Protein AF-0000000084653054 (afdb_homodimer)

Nearest PDB structures (foldseek):
  1wf3-assembly1_A  TM=8.381E-01  e=1.146E-04  Thermus thermophilus HB8
  7c1o-assembly1_A  TM=8.419E-01  e=1.228E-04  Aquifex aeolicus VF5
  3r9w-assembly1_A  TM=8.492E-01  e=1.617E-04  Aquifex aeolicus
  8csq-assembly1_a  TM=9.946E-01  e=6.865E-02  Homo sapiens
  4wny-assembly1_A-2  TM=3.485E-01  e=9.701E+00  Burkholderia pseudomallei 1710b

Organism: NCBI:txid1294263

Solvent-accessible surface area (backbone atoms only — not comparable to full-atom values): 7715 Å² total; per-residue (Å²): 89,62,37,37,36,44,34,35,24,51,39,69,68,54,49,48,58,54,30,33,76,94,38,48,42,39,49,49,52,50,52,52,50,43,52,51,49,22,65,7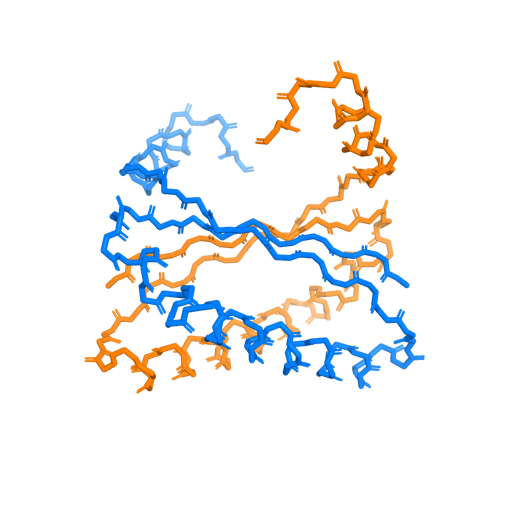4,63,71,44,68,60,50,76,46,79,42,80,44,72,38,67,60,49,64,60,51,49,50,49,35,36,74,70,60,72,53,122,88,61,37,38,35,43,34,35,24,52,38,69,68,54,48,49,59,52,30,33,77,93,38,48,43,37,50,50,52,50,53,54,49,42,52,52,49,22,68,75,64,72,43,68,62,50,75,45,80,44,79,45,72,39,67,59,50,64,59,50,48,50,49,36,37,74,71,58,73,56,121

InterPro domains:
  IPR004044 K Homology domain, type 2 [PF07650] (2-58)
  IPR004044 K Homology domain, type 2 [PS50823] (1-55)
  IPR005662 GTPase Era-like [PTHR42698] (2-64)
  IPR009019 K homology domain superfamily, prokaryotic type [SSF54814] (2-70)
  IPR015946 K homology domain-like, alpha/beta [G3DSA:3.30.300.20] (1-71)

pLDDT: mean 89.25, std 7.75, range [51.53, 96.81]

Radius of gyration: 15.46 Å; Cα contacts (8 Å, |Δi|>4): 197; chains: 2; bounding box: 35×36×37 Å

Foldseek 3Di:
DEDEEEAEDADPVVVCVCCDDVRVNVVVVQVVVQVVVCVVVVDHYHYHYHYDYDHPVVVVVVVCVVVPNPD/DEDEEEAEDADVVVVCVCQDDVRPNVVVVQVVVQVVVCVVVVDHYHYHYHYDYDHPVVVVVVVCVVVPNPD

Secondary structure (DSSP, 8-state):
-EEEEEEEES-HHHHHHHH-GGGHHHHHHHHHHHHHHHHHHTS--EEEEEEEE-TTHHHHHHHHHHTTS--/-EEEEEEEES-HHHHHHHH-GGGHHHHHHHHHHHHHHHHHHTS--EEEEEEEE-TTHHHHHHHHHHTTS--

Sequence (142 aa):
MDIQANIYCEKDSHKGILIGKGGKMLKNIGSLSRAEIERLFATKVFLELWVKVKPDWRNNEFMLKMLGYKKMDIQANIYCEKDSHKGILIGKGGKMLKNIGSLSRAEIERLFATKVFLELWVKVKPDWRNNEFMLKMLGYKK

Structure (mmCIF, N/CA/C/O backbone):
data_AF-0000000084653054-model_v1
#
loop_
_entity.id
_entity.type
_entity.pdbx_description
1 polymer 'GTP-binding protein Era'
#
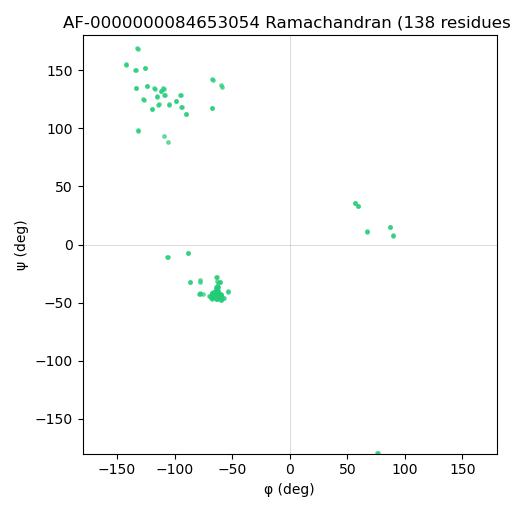loop_
_atom_site.group_PDB
_atom_site.id
_atom_site.type_symbol
_atom_site.label_atom_id
_atom_site.label_alt_id
_atom_site.label_comp_id
_atom_site.l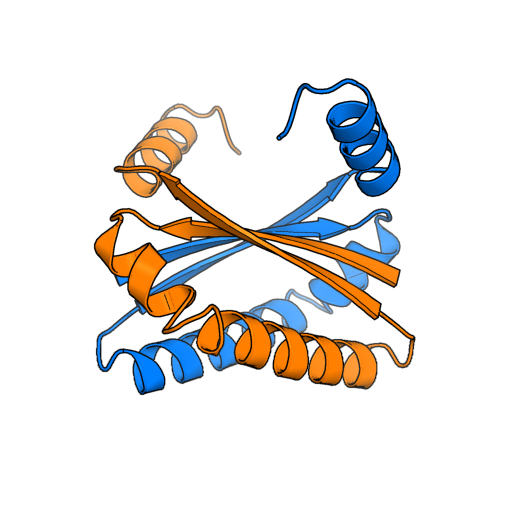abel_asym_id
_atom_site.label_entity_id
_atom_site.label_seq_id
_atom_site.pdbx_PDB_ins_code
_atom_site.Cartn_x
_atom_site.Cartn_y
_atom_site.Cartn_z
_atom_site.occupancy
_atom_site.B_iso_or_equiv
_atom_site.auth_seq_id
_atom_site.auth_comp_id
_atom_site.auth_asym_id
_atom_site.auth_atom_id
_atom_site.pdbx_PDB_model_num
ATOM 1 N N . MET A 1 1 ? 4.938 12.07 10.234 1 89 1 MET A N 1
ATOM 2 C CA . MET A 1 1 ? 3.865 11.695 9.32 1 89 1 MET A CA 1
ATOM 3 C C . MET A 1 1 ? 3.578 10.203 9.391 1 89 1 MET A C 1
ATOM 5 O O . MET A 1 1 ? 4.496 9.383 9.297 1 89 1 MET A O 1
ATOM 9 N N . ASP A 1 2 ? 2.348 9.82 9.758 1 91.25 2 ASP A N 1
ATOM 10 C CA . ASP A 1 2 ? 1.956 8.414 9.875 1 91.25 2 ASP A CA 1
ATOM 11 C C . ASP A 1 2 ? 1.287 7.922 8.594 1 91.25 2 ASP A C 1
ATOM 13 O O . ASP A 1 2 ? 0.351 8.555 8.102 1 91.25 2 ASP A O 1
ATOM 17 N N . ILE A 1 3 ? 1.805 6.785 8.094 1 94.56 3 ILE A N 1
ATOM 18 C CA . ILE A 1 3 ? 1.299 6.211 6.852 1 94.56 3 ILE A CA 1
ATOM 19 C C . ILE A 1 3 ? 1.073 4.711 7.035 1 94.56 3 ILE A C 1
ATOM 21 O O . ILE A 1 3 ? 1.884 4.023 7.66 1 94.56 3 ILE A O 1
ATOM 25 N N . GLN A 1 4 ? -0.037 4.238 6.578 1 96.12 4 GLN A N 1
ATOM 26 C CA . GLN A 1 4 ? -0.287 2.803 6.516 1 96.12 4 GLN A CA 1
ATOM 27 C C . GLN A 1 4 ? -0.487 2.344 5.074 1 96.12 4 GLN A C 1
ATOM 29 O O . GLN A 1 4 ? -1.181 3.002 4.297 1 96.12 4 GLN A O 1
ATOM 34 N N . ALA A 1 5 ? 0.129 1.295 4.719 1 96.62 5 ALA A N 1
ATOM 35 C CA . ALA A 1 5 ? -0.071 0.697 3.4 1 96.62 5 ALA A CA 1
ATOM 36 C C . ALA A 1 5 ? -0.603 -0.729 3.52 1 96.62 5 ALA A C 1
ATOM 38 O O . ALA A 1 5 ? 0.059 -1.6 4.09 1 96.62 5 ALA A O 1
ATOM 39 N N . ASN A 1 6 ? -1.779 -0.982 3.039 1 96.44 6 ASN A N 1
ATOM 40 C CA . ASN A 1 6 ? -2.334 -2.326 2.91 1 96.44 6 ASN A CA 1
ATOM 41 C C . ASN A 1 6 ? -2.076 -2.91 1.525 1 96.44 6 ASN A C 1
ATOM 43 O O . ASN A 1 6 ? -2.574 -2.389 0.525 1 96.44 6 ASN A O 1
ATOM 47 N N . ILE A 1 7 ? -1.365 -3.963 1.56 1 96.5 7 ILE A N 1
ATOM 48 C CA . ILE A 1 7 ? -0.969 -4.598 0.308 1 96.5 7 ILE A CA 1
ATOM 49 C C . ILE A 1 7 ? -1.801 -5.859 0.085 1 96.5 7 ILE A C 1
ATOM 51 O O . ILE A 1 7 ? -1.748 -6.797 0.885 1 96.5 7 ILE A O 1
ATOM 55 N N . TYR A 1 8 ? -2.512 -5.852 -1.037 1 96.81 8 TYR A N 1
ATOM 56 C CA . TYR A 1 8 ? -3.379 -6.98 -1.366 1 96.81 8 TYR A CA 1
ATOM 57 C C . TYR A 1 8 ? -2.824 -7.766 -2.549 1 96.81 8 TYR A C 1
ATOM 59 O O . TYR A 1 8 ? -2.404 -7.184 -3.549 1 96.81 8 TYR A O 1
ATOM 67 N N . CYS A 1 9 ? -2.838 -9.047 -2.385 1 95.88 9 CYS A N 1
ATOM 68 C CA . CYS A 1 9 ? -2.49 -9.945 -3.477 1 95.88 9 CYS A CA 1
ATOM 69 C C . CYS A 1 9 ? -3.52 -11.062 -3.611 1 95.88 9 CYS A C 1
ATOM 71 O O . CYS A 1 9 ? -4.344 -11.266 -2.717 1 95.88 9 CYS A O 1
ATOM 73 N N . GLU A 1 10 ? -3.453 -11.766 -4.641 1 92.88 10 GLU A N 1
ATOM 74 C CA . GLU A 1 10 ? -4.5 -12.727 -4.969 1 92.88 10 GLU A CA 1
ATOM 75 C C . GLU A 1 10 ? -4.238 -14.078 -4.297 1 92.88 10 GLU A C 1
ATOM 77 O O . GLU A 1 10 ? -5.18 -14.805 -3.977 1 92.88 10 GLU A O 1
ATOM 82 N N . LYS A 1 11 ? -2.998 -14.391 -4.145 1 92.06 11 LYS A N 1
ATOM 83 C CA . LYS A 1 11 ? -2.67 -15.75 -3.711 1 92.06 11 LYS A CA 1
ATOM 84 C C . LYS A 1 11 ? -1.779 -15.727 -2.473 1 92.06 11 LYS A C 1
ATOM 86 O O . LYS A 1 11 ? -0.962 -14.82 -2.305 1 92.06 11 LYS A O 1
ATOM 91 N N . ASP A 1 12 ? -1.907 -16.859 -1.622 1 94.5 12 ASP A N 1
ATOM 92 C CA . ASP A 1 12 ? -1.06 -17.016 -0.444 1 94.5 12 ASP A CA 1
ATOM 93 C C . ASP A 1 12 ? 0.411 -17.125 -0.837 1 94.5 12 ASP A C 1
ATOM 95 O O . ASP A 1 12 ? 1.293 -16.672 -0.104 1 94.5 12 ASP A O 1
ATOM 99 N N . SER A 1 13 ? 0.587 -17.719 -1.985 1 90.88 13 SER A N 1
ATOM 100 C CA . SER A 1 13 ? 1.958 -17.859 -2.467 1 90.88 13 SER A CA 1
ATOM 101 C C . SER A 1 13 ? 2.594 -16.484 -2.723 1 90.88 13 SER A C 1
ATOM 103 O O . SER A 1 13 ? 3.766 -16.281 -2.404 1 90.88 13 SER A O 1
ATOM 105 N N . HIS A 1 14 ? 1.799 -15.594 -3.252 1 90.81 14 HIS A N 1
ATOM 106 C CA . HIS A 1 14 ? 2.285 -14.234 -3.475 1 90.81 14 HIS A CA 1
ATOM 107 C C . HIS A 1 14 ? 2.59 -13.539 -2.156 1 90.81 14 HIS A C 1
ATOM 109 O O . HIS A 1 14 ? 3.619 -12.867 -2.027 1 90.81 14 HIS A O 1
ATOM 115 N N . LYS A 1 15 ? 1.717 -13.695 -1.236 1 93.88 15 LYS A N 1
ATOM 116 C CA . LYS A 1 15 ? 1.951 -13.125 0.089 1 93.88 15 LYS A CA 1
ATOM 117 C C . LYS A 1 15 ? 3.256 -13.648 0.688 1 93.88 15 LYS A C 1
ATOM 119 O O . LYS A 1 15 ? 4.031 -12.883 1.262 1 93.88 15 LYS A O 1
ATOM 124 N N . GLY A 1 16 ? 3.422 -14.953 0.576 1 92.31 16 GLY A N 1
ATOM 125 C CA . GLY A 1 16 ? 4.664 -15.539 1.055 1 92.31 16 GLY A CA 1
ATOM 126 C C . GLY A 1 16 ? 5.898 -14.883 0.461 1 92.31 16 GLY A C 1
ATOM 127 O O . GLY A 1 16 ? 6.879 -14.648 1.167 1 92.31 16 GLY A O 1
ATOM 128 N N . ILE A 1 17 ? 5.852 -14.586 -0.771 1 89.25 17 ILE A N 1
ATOM 129 C CA . ILE A 1 17 ? 6.973 -13.969 -1.477 1 89.25 17 ILE A CA 1
ATOM 130 C C . ILE A 1 17 ? 7.168 -12.539 -0.984 1 89.25 17 ILE A C 1
ATOM 132 O O . ILE A 1 17 ? 8.297 -12.109 -0.735 1 89.25 17 ILE A O 1
ATOM 136 N N . LEU A 1 18 ? 6.121 -11.852 -0.856 1 91.81 18 LEU A N 1
ATOM 137 C CA . LEU A 1 18 ? 6.191 -10.461 -0.426 1 91.81 18 LEU A CA 1
ATOM 138 C C . LEU A 1 18 ? 6.734 -10.359 0.995 1 91.81 18 LEU A C 1
ATOM 140 O O . LEU A 1 18 ? 7.477 -9.422 1.314 1 91.81 18 LEU A O 1
ATOM 144 N N . ILE A 1 19 ? 6.359 -11.289 1.797 1 93.75 19 ILE A N 1
ATOM 145 C CA . ILE A 1 19 ? 6.789 -11.281 3.191 1 93.75 19 ILE A CA 1
ATOM 146 C C . ILE A 1 19 ? 8.234 -11.773 3.289 1 93.75 19 ILE A C 1
ATOM 148 O O . ILE A 1 19 ? 9.055 -11.156 3.971 1 93.75 19 ILE A O 1
ATOM 152 N N . GLY A 1 20 ? 8.547 -12.867 2.504 1 90.75 20 GLY A N 1
ATOM 153 C CA . GLY A 1 20 ? 9.875 -13.469 2.52 1 90.75 20 GLY A CA 1
ATOM 154 C C . GLY A 1 20 ? 10.125 -14.32 3.75 1 90.75 20 GLY A C 1
ATOM 155 O O . GLY A 1 20 ? 9.266 -14.414 4.629 1 90.75 20 GLY A O 1
ATOM 156 N N . LYS A 1 21 ? 11.344 -14.867 3.77 1 91.94 21 LYS A N 1
ATOM 157 C CA . LYS A 1 21 ? 11.719 -15.703 4.91 1 91.94 21 LYS A CA 1
ATOM 158 C C . LYS A 1 21 ? 11.844 -14.867 6.18 1 91.94 21 LYS A C 1
ATOM 160 O O . LYS A 1 21 ? 12.594 -13.891 6.219 1 91.94 21 LYS A O 1
ATOM 165 N N . GLY A 1 22 ? 10.953 -15.219 7.18 1 93.69 22 GLY A N 1
ATOM 166 C CA . GLY A 1 22 ? 11.016 -14.5 8.445 1 93.69 22 GLY A CA 1
ATOM 167 C C . GLY A 1 22 ? 10.609 -13.047 8.32 1 93.69 22 GLY A C 1
ATOM 168 O O . GLY A 1 22 ? 11.016 -12.211 9.133 1 93.69 22 GLY A O 1
ATOM 169 N N . GLY A 1 23 ? 10.086 -12.703 7.27 1 93.69 23 GLY A N 1
ATOM 170 C CA . GLY A 1 23 ? 9.625 -11.336 7.09 1 93.69 23 GLY A CA 1
ATOM 171 C C . GLY A 1 23 ? 10.703 -10.398 6.586 1 93.69 23 GLY A C 1
ATOM 172 O O . GLY A 1 23 ? 10.562 -9.18 6.66 1 93.69 23 GLY A O 1
ATOM 173 N N . LYS A 1 24 ? 11.75 -10.969 6.113 1 92.69 24 LYS A N 1
ATOM 174 C CA . LYS A 1 24 ? 12.922 -10.18 5.734 1 92.69 24 LYS A CA 1
ATOM 175 C C . LYS A 1 24 ? 12.617 -9.297 4.527 1 92.69 24 LYS A C 1
ATOM 177 O O . LYS A 1 24 ? 13.031 -8.133 4.48 1 92.69 24 LYS A O 1
ATOM 182 N N . MET A 1 25 ? 11.898 -9.883 3.561 1 89.75 25 MET A N 1
ATOM 183 C CA . MET A 1 25 ? 11.594 -9.117 2.355 1 89.75 25 MET A CA 1
ATOM 184 C C . MET A 1 25 ? 10.719 -7.914 2.682 1 89.75 25 MET A C 1
ATOM 186 O O . MET A 1 25 ? 11.016 -6.789 2.275 1 89.75 25 MET A O 1
ATOM 190 N N . LEU A 1 26 ? 9.727 -8.094 3.424 1 93 26 LEU A N 1
ATOM 191 C CA . LEU A 1 26 ? 8.82 -7.012 3.795 1 93 26 LEU A CA 1
ATOM 192 C C . LEU A 1 26 ? 9.547 -5.957 4.625 1 93 26 LEU A C 1
ATOM 194 O O . LEU A 1 26 ? 9.312 -4.758 4.453 1 93 26 LEU A O 1
ATOM 198 N N . LYS A 1 27 ? 10.398 -6.438 5.504 1 94 27 LYS A N 1
ATOM 199 C CA . LYS A 1 27 ? 11.195 -5.512 6.297 1 94 27 LYS A CA 1
ATOM 200 C C . LYS A 1 27 ? 12.07 -4.637 5.398 1 94 27 LYS A C 1
ATOM 202 O O . LYS A 1 27 ? 12.172 -3.426 5.613 1 94 27 LYS A O 1
ATOM 207 N N . ASN A 1 28 ? 12.664 -5.223 4.426 1 89.81 28 ASN A N 1
ATOM 208 C CA . ASN A 1 28 ? 13.508 -4.496 3.482 1 89.81 28 ASN A CA 1
ATOM 209 C C . ASN A 1 28 ? 12.703 -3.479 2.68 1 89.81 28 ASN A C 1
ATOM 211 O O . ASN A 1 28 ? 13.117 -2.328 2.531 1 89.81 28 ASN A O 1
ATOM 215 N N . ILE A 1 29 ? 11.586 -3.941 2.211 1 88.19 29 ILE A N 1
ATOM 216 C CA . ILE A 1 29 ? 10.703 -3.07 1.444 1 88.19 29 ILE A CA 1
ATOM 217 C C . ILE A 1 29 ? 10.281 -1.88 2.303 1 88.19 29 ILE A C 1
ATOM 219 O O . ILE A 1 29 ? 10.328 -0.733 1.85 1 88.19 29 ILE A O 1
ATOM 223 N N . GLY A 1 30 ? 9.852 -2.096 3.502 1 92.38 30 GLY A N 1
ATOM 224 C CA . GLY A 1 30 ? 9.453 -1.045 4.422 1 92.38 30 GLY A CA 1
ATOM 225 C C . GLY A 1 30 ? 10.57 -0.064 4.73 1 92.38 30 GLY A C 1
ATOM 226 O O . GLY A 1 30 ? 10.352 1.15 4.727 1 92.38 30 GLY A O 1
ATOM 227 N N . SER A 1 31 ? 11.742 -0.635 4.98 1 93.12 31 SER A N 1
ATOM 228 C CA . SER A 1 31 ? 12.883 0.211 5.305 1 93.12 31 SER A CA 1
ATOM 229 C C . SER A 1 31 ? 13.242 1.128 4.141 1 93.12 31 SER A 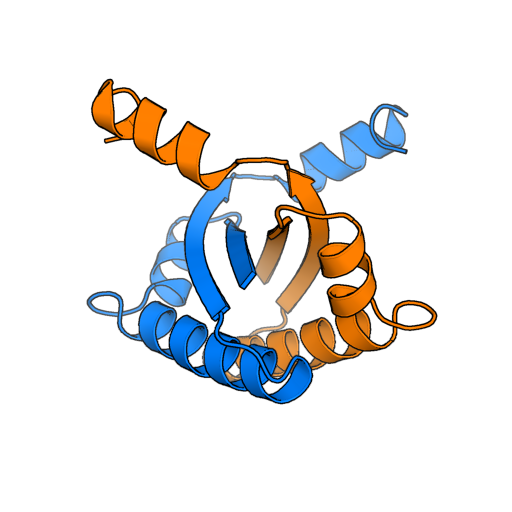C 1
ATOM 231 O O . SER A 1 31 ? 13.43 2.334 4.328 1 93.12 31 SER A O 1
ATOM 233 N N . LEU A 1 32 ? 13.297 0.556 2.982 1 86.44 32 LEU A N 1
ATOM 234 C CA . LEU A 1 32 ? 13.617 1.331 1.788 1 86.44 32 LEU A CA 1
ATOM 235 C C . LEU A 1 32 ? 12.539 2.373 1.511 1 86.44 32 LEU A C 1
ATOM 237 O O . LEU A 1 32 ? 12.852 3.521 1.188 1 86.44 32 LEU A O 1
ATOM 241 N N . SER A 1 33 ? 11.312 1.986 1.631 1 88.38 33 SER A N 1
ATOM 242 C CA . SER A 1 33 ? 10.195 2.887 1.366 1 88.38 33 SER A CA 1
ATOM 243 C C . SER A 1 33 ? 10.18 4.055 2.348 1 88.38 33 SER A C 1
ATOM 245 O O . SER A 1 33 ? 9.992 5.207 1.949 1 88.38 33 SER A O 1
ATOM 247 N N . ARG A 1 34 ? 10.391 3.758 3.572 1 92.19 34 ARG A N 1
ATOM 248 C CA . ARG A 1 34 ? 10.43 4.793 4.602 1 92.19 34 ARG A CA 1
ATOM 249 C C . ARG A 1 34 ? 11.531 5.809 4.32 1 92.19 34 ARG A C 1
ATOM 251 O O . ARG A 1 34 ? 11.305 7.016 4.398 1 92.19 34 ARG A O 1
ATOM 258 N N . ALA A 1 35 ? 12.641 5.266 4 1 90.31 35 ALA A N 1
ATOM 259 C CA . ALA A 1 35 ? 13.781 6.137 3.721 1 90.31 35 ALA A CA 1
ATOM 260 C C . ALA A 1 35 ? 13.492 7.055 2.537 1 90.31 35 ALA A C 1
ATOM 262 O O . ALA A 1 35 ? 13.781 8.25 2.586 1 90.31 35 ALA A O 1
ATOM 263 N N . GLU A 1 36 ? 12.914 6.527 1.539 1 85.19 36 GLU A N 1
ATOM 264 C CA . GLU A 1 36 ? 12.609 7.312 0.348 1 85.19 36 GLU A CA 1
ATOM 265 C C . GLU A 1 36 ? 11.555 8.375 0.647 1 85.19 36 GLU A C 1
ATOM 267 O O . GLU A 1 36 ? 11.688 9.523 0.216 1 85.19 36 GLU A O 1
ATOM 272 N N . ILE A 1 37 ? 10.547 8.008 1.405 1 86.06 37 ILE A N 1
ATOM 273 C CA . ILE A 1 37 ? 9.477 8.938 1.739 1 86.06 37 ILE A CA 1
ATOM 274 C C . ILE A 1 37 ? 10.016 10.062 2.621 1 86.06 37 ILE A C 1
ATOM 276 O O . ILE A 1 37 ? 9.695 11.234 2.412 1 86.06 37 ILE A O 1
ATOM 280 N N . GLU A 1 38 ? 10.812 9.672 3.551 1 91.56 38 GLU A N 1
ATOM 281 C CA . GLU A 1 38 ? 11.406 10.672 4.43 1 91.56 38 GLU A CA 1
ATOM 282 C C . GLU A 1 38 ? 12.281 11.641 3.646 1 91.56 38 GLU A C 1
ATOM 284 O O . GLU A 1 38 ? 12.305 12.844 3.934 1 91.56 38 GLU A O 1
ATOM 289 N N . ARG A 1 39 ? 13.008 11.062 2.707 1 86.94 39 ARG A N 1
ATOM 290 C CA . ARG A 1 39 ? 13.844 11.906 1.856 1 86.94 39 ARG A CA 1
ATOM 291 C C . ARG A 1 39 ? 13 12.883 1.047 1 86.94 39 ARG A C 1
ATOM 293 O O . ARG A 1 39 ? 13.336 14.062 0.941 1 86.94 39 ARG A O 1
ATOM 300 N N . LEU A 1 40 ? 11.891 12.43 0.646 1 77.5 40 LEU A N 1
ATOM 301 C CA . LEU A 1 40 ? 11.039 13.227 -0.223 1 77.5 40 LEU A CA 1
ATOM 302 C C . LEU A 1 40 ? 10.297 14.289 0.578 1 77.5 40 LEU A C 1
ATOM 304 O O . LEU A 1 40 ? 10.094 15.406 0.096 1 77.5 40 LEU A O 1
ATOM 308 N N . PHE A 1 41 ? 9.977 13.953 1.868 1 79 41 PHE A N 1
ATOM 309 C CA . PHE A 1 41 ? 9.125 14.82 2.668 1 79 41 PHE A CA 1
ATOM 310 C C . PHE A 1 41 ? 9.945 15.578 3.711 1 79 41 PHE A C 1
ATOM 312 O O . PHE A 1 41 ? 9.453 16.516 4.336 1 79 41 PHE A O 1
ATOM 319 N N . ALA A 1 42 ? 11.047 15.211 3.832 1 87.5 42 ALA A N 1
ATOM 320 C CA . ALA A 1 42 ? 11.961 15.828 4.793 1 87.5 42 ALA A CA 1
ATOM 321 C C . ALA A 1 42 ? 11.383 15.781 6.203 1 87.5 42 ALA A C 1
ATOM 323 O O . ALA A 1 42 ? 11.43 16.781 6.934 1 87.5 42 ALA A O 1
ATOM 324 N N . THR A 1 43 ? 10.711 14.781 6.547 1 88.31 43 THR A N 1
ATOM 325 C CA . THR A 1 43 ? 10.133 14.539 7.863 1 88.31 43 THR A CA 1
ATOM 326 C C . THR A 1 43 ? 10.227 13.062 8.234 1 88.31 43 THR A C 1
ATOM 328 O O . THR A 1 43 ? 10.461 12.219 7.363 1 88.31 43 THR A O 1
ATOM 331 N N . LYS A 1 44 ? 10.211 12.859 9.5 1 93 44 LYS A N 1
ATOM 332 C CA . LYS A 1 44 ? 10.164 11.469 9.953 1 93 44 LYS A CA 1
ATOM 333 C C . LYS A 1 44 ? 8.828 10.828 9.602 1 93 44 LYS A C 1
ATOM 335 O O . LYS A 1 44 ? 7.773 11.453 9.734 1 93 44 LYS A O 1
ATOM 340 N N . VAL A 1 45 ? 8.945 9.562 9.242 1 92.44 45 VAL A N 1
ATOM 341 C CA . VAL A 1 45 ? 7.746 8.875 8.789 1 92.44 45 VAL A CA 1
ATOM 342 C C . VAL A 1 45 ? 7.566 7.578 9.57 1 92.44 45 VAL A C 1
ATOM 344 O O . VAL A 1 45 ? 8.531 6.852 9.812 1 92.44 45 VAL A O 1
ATOM 347 N N . PHE A 1 46 ? 6.453 7.387 10.18 1 93.56 46 PHE A N 1
ATOM 348 C CA . PHE A 1 46 ? 6.051 6.086 10.688 1 93.56 46 PHE A CA 1
ATOM 349 C C . PHE A 1 46 ? 5.266 5.309 9.641 1 93.56 46 PHE A C 1
ATOM 351 O O . PHE A 1 46 ? 4.16 5.711 9.258 1 93.56 46 PHE A O 1
ATOM 358 N N . LEU A 1 47 ? 5.859 4.215 9.148 1 94.44 47 LEU A N 1
ATOM 359 C CA . LEU A 1 47 ? 5.266 3.436 8.07 1 94.44 47 LEU A CA 1
ATOM 360 C C . LEU A 1 47 ? 4.863 2.047 8.555 1 94.44 47 LEU A C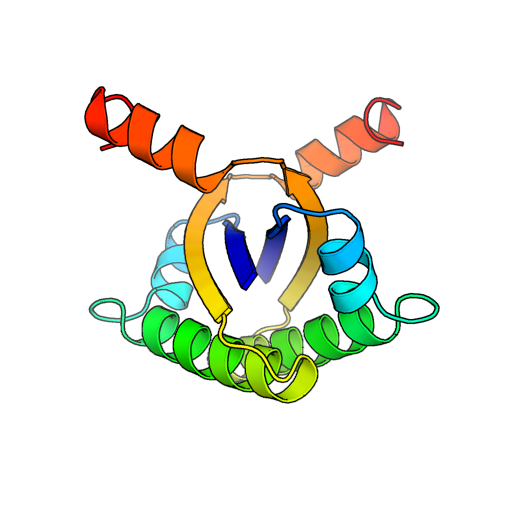 1
ATOM 362 O O . LEU A 1 47 ? 5.695 1.301 9.07 1 94.44 47 LEU A O 1
ATOM 366 N N . GLU A 1 48 ? 3.604 1.737 8.445 1 94.88 48 GLU A N 1
ATOM 367 C CA . GLU A 1 48 ? 3.119 0.388 8.727 1 94.88 48 GLU A CA 1
ATOM 368 C C . GLU A 1 48 ? 2.686 -0.319 7.441 1 94.88 48 GLU A C 1
ATOM 370 O O . GLU A 1 48 ? 1.933 0.24 6.645 1 94.88 48 GLU A O 1
ATOM 375 N N . LEU A 1 49 ? 3.205 -1.518 7.234 1 95.44 49 LEU A N 1
ATOM 376 C CA . LEU A 1 49 ? 2.855 -2.305 6.059 1 95.44 49 LEU A CA 1
ATOM 377 C C . LEU A 1 49 ? 2.045 -3.535 6.449 1 95.44 49 LEU A C 1
ATOM 379 O O . LEU A 1 49 ? 2.379 -4.223 7.414 1 95.44 49 LEU A O 1
ATOM 383 N N . TRP A 1 50 ? 1.002 -3.785 5.801 1 95 50 TRP A N 1
ATOM 384 C CA . TRP A 1 50 ? 0.207 -4.996 5.961 1 95 50 TRP A CA 1
ATOM 385 C C . TRP A 1 50 ? 0.043 -5.719 4.629 1 95 50 TRP A C 1
ATOM 387 O O . TRP A 1 50 ? -0.204 -5.09 3.598 1 95 50 TRP A O 1
ATOM 397 N N . VAL A 1 51 ? 0.201 -6.996 4.715 1 96.38 51 VAL A N 1
ATOM 398 C CA . VAL A 1 51 ? -0.005 -7.805 3.518 1 96.38 51 VAL A CA 1
ATOM 399 C C . VAL A 1 51 ? -1.199 -8.734 3.719 1 96.38 51 VAL A C 1
ATOM 401 O O . VAL A 1 51 ? -1.275 -9.445 4.719 1 96.38 51 VAL A O 1
ATOM 404 N N . LYS A 1 52 ? -2.07 -8.695 2.822 1 96.25 52 LYS A N 1
ATOM 405 C CA . LYS A 1 52 ? -3.281 -9.508 2.908 1 96.25 52 LYS A CA 1
ATOM 406 C C . LYS A 1 52 ? -3.572 -10.195 1.58 1 96.25 52 LYS A C 1
ATOM 408 O O . LYS A 1 52 ? -3.258 -9.664 0.514 1 96.25 52 LYS A O 1
ATOM 413 N N . VAL A 1 53 ? -4.207 -11.367 1.798 1 96.75 53 VAL A N 1
ATOM 414 C CA . VAL A 1 53 ? -4.637 -12.094 0.607 1 96.75 53 VAL A CA 1
ATOM 415 C C . VAL A 1 53 ? -6.121 -11.828 0.351 1 96.75 53 VAL A C 1
ATOM 417 O O . VAL A 1 53 ? -6.957 -12.055 1.227 1 96.75 53 VAL A O 1
ATOM 420 N N . LYS A 1 54 ? -6.434 -11.344 -0.796 1 95.38 54 LYS A N 1
ATOM 421 C CA . LYS A 1 54 ? -7.805 -11.148 -1.254 1 95.38 54 LYS A CA 1
ATOM 422 C C . LYS A 1 54 ? -8 -11.711 -2.656 1 95.38 54 LYS A C 1
ATOM 424 O O . LYS A 1 54 ? -7.77 -11.023 -3.65 1 95.38 54 LYS A O 1
ATOM 429 N N . PRO A 1 55 ? -8.539 -12.898 -2.58 1 92.75 55 PRO A N 1
ATOM 430 C CA . PRO A 1 55 ? -8.703 -13.531 -3.893 1 92.75 55 PRO A CA 1
ATOM 431 C C . PRO A 1 55 ? -9.578 -12.711 -4.832 1 92.75 55 PRO A C 1
ATOM 433 O O . PRO A 1 55 ? -10.57 -12.109 -4.398 1 92.75 55 PRO A O 1
ATOM 436 N N . ASP A 1 56 ? -9.242 -12.539 -6.043 1 90.88 56 ASP A N 1
ATOM 437 C CA . ASP A 1 56 ? -9.984 -11.922 -7.137 1 90.88 56 ASP A CA 1
ATOM 438 C C . ASP A 1 56 ? -10.336 -10.469 -6.816 1 90.88 56 ASP A C 1
ATOM 440 O O . ASP A 1 56 ? -11.438 -10.008 -7.113 1 90.88 56 ASP A O 1
ATOM 444 N N . TRP A 1 57 ? -9.484 -9.898 -6.133 1 90.25 57 TRP A N 1
ATOM 445 C CA . TRP A 1 57 ? -9.742 -8.523 -5.723 1 90.25 57 TRP A CA 1
ATOM 446 C C . TRP A 1 57 ? -9.891 -7.613 -6.938 1 90.25 57 TRP A C 1
ATOM 448 O O . TRP A 1 57 ? -10.609 -6.613 -6.887 1 90.25 57 TRP A O 1
ATOM 458 N N . ARG A 1 58 ? -9.25 -7.832 -8.008 1 87.25 58 ARG A N 1
ATOM 459 C CA . ARG A 1 58 ? -9.297 -7.004 -9.211 1 87.25 58 ARG A CA 1
ATOM 460 C C . ARG A 1 58 ? -10.672 -7.082 -9.867 1 87.25 58 ARG A C 1
ATOM 462 O O . ARG A 1 58 ? -11.219 -6.062 -10.297 1 87.25 58 ARG A O 1
ATOM 469 N N . ASN A 1 59 ? -11.07 -8.367 -9.945 1 86.94 59 ASN A N 1
ATOM 470 C CA . ASN A 1 59 ? -12.375 -8.57 -10.57 1 86.94 59 ASN A CA 1
ATOM 471 C C . ASN A 1 59 ? -13.484 -7.902 -9.758 1 86.94 59 ASN A C 1
ATOM 473 O O . ASN A 1 59 ? -14.438 -7.367 -10.32 1 86.94 59 ASN A O 1
ATOM 477 N N . ASN A 1 60 ? -13.328 -7.965 -8.469 1 86.19 60 ASN A N 1
ATOM 478 C CA . ASN A 1 60 ? -14.32 -7.34 -7.602 1 86.19 60 ASN A CA 1
ATOM 479 C C . ASN A 1 60 ? -14.328 -5.82 -7.758 1 86.19 60 ASN A C 1
ATOM 481 O O . ASN A 1 60 ? -15.391 -5.207 -7.844 1 86.19 60 ASN A O 1
ATOM 485 N N . GLU A 1 61 ? -13.18 -5.332 -7.844 1 81.94 61 GLU A N 1
ATOM 486 C CA . GLU A 1 61 ? -13.086 -3.883 -8.008 1 81.94 61 GLU A CA 1
ATOM 487 C C . GLU A 1 61 ? -13.633 -3.443 -9.359 1 81.94 61 GLU A C 1
ATOM 489 O O . GLU A 1 61 ? -14.344 -2.443 -9.453 1 81.94 61 GLU A O 1
ATOM 494 N N . PHE A 1 62 ? -13.234 -4.156 -10.359 1 83.56 62 PHE A N 1
ATOM 495 C CA . PHE A 1 62 ? -13.688 -3.859 -11.711 1 83.56 62 PHE A CA 1
ATOM 496 C C . PHE A 1 62 ? -15.211 -3.961 -11.797 1 83.56 62 PHE A C 1
ATOM 498 O O . PHE A 1 62 ? -15.859 -3.096 -12.391 1 83.56 62 PHE A O 1
ATOM 505 N N . MET A 1 63 ? -15.633 -4.941 -11.203 1 84.19 63 MET A N 1
ATOM 506 C CA . MET A 1 63 ? -17.078 -5.137 -11.203 1 84.19 63 MET A CA 1
ATOM 507 C C . MET A 1 63 ? -17.781 -4 -10.469 1 84.19 63 MET A C 1
ATOM 509 O O . MET A 1 63 ? -18.812 -3.518 -10.914 1 84.19 63 MET A O 1
ATOM 513 N N . LEU A 1 64 ? -17.234 -3.615 -9.359 1 82.25 64 LEU A N 1
ATOM 514 C CA . LEU A 1 64 ? -17.781 -2.523 -8.578 1 82.25 64 LEU A CA 1
ATOM 515 C C . LEU A 1 64 ? -17.781 -1.221 -9.367 1 82.25 64 LEU A C 1
ATOM 517 O O . LEU A 1 64 ? -18.75 -0.455 -9.328 1 82.25 64 LEU A O 1
ATOM 521 N N . LYS A 1 65 ? -16.688 -0.988 -10.016 1 82.62 65 LYS A N 1
ATOM 522 C CA . LYS A 1 65 ? -16.594 0.203 -10.852 1 82.62 65 LYS A CA 1
ATOM 523 C C . LYS A 1 65 ? -17.609 0.16 -11.992 1 82.62 65 LYS A C 1
ATOM 525 O O . LYS A 1 65 ? -18.266 1.161 -12.281 1 82.62 65 LYS A O 1
ATOM 530 N N . MET A 1 66 ? -17.688 -0.984 -12.555 1 86.06 66 MET A N 1
ATOM 531 C CA . MET A 1 66 ? -18.625 -1.163 -13.672 1 86.06 66 MET A CA 1
ATOM 532 C C . MET A 1 66 ? -20.062 -0.964 -13.211 1 86.06 66 MET A C 1
ATOM 534 O O . MET A 1 66 ? -20.891 -0.434 -13.961 1 86.06 66 MET A O 1
ATOM 538 N N . LEU A 1 67 ? -20.234 -1.239 -12 1 84.75 67 LEU A N 1
ATOM 539 C CA . LEU A 1 67 ? -21.562 -1.116 -11.438 1 84.75 67 LEU A CA 1
ATOM 540 C C . LEU A 1 67 ? -21.812 0.298 -10.922 1 84.75 67 LEU A C 1
ATOM 542 O O . LEU A 1 67 ? -22.938 0.638 -10.539 1 84.75 67 LEU A O 1
ATOM 546 N N . GLY A 1 68 ? -20.781 1.083 -10.938 1 75 68 GLY A N 1
ATOM 547 C CA . GLY A 1 68 ? -20.922 2.488 -10.578 1 75 68 GLY A CA 1
ATOM 548 C C . GLY A 1 68 ? -20.734 2.744 -9.094 1 75 68 GLY A C 1
ATOM 549 O O . GLY A 1 68 ? -21.141 3.799 -8.586 1 75 68 GLY A O 1
ATOM 550 N N . TYR A 1 69 ? -20.344 1.845 -8.398 1 71.62 69 TYR A N 1
ATOM 551 C CA . TYR A 1 69 ? -20.172 2.037 -6.965 1 71.62 69 TYR A CA 1
ATOM 552 C C . TYR A 1 69 ? -18.891 2.795 -6.656 1 71.62 69 TYR A C 1
ATOM 554 O O . TYR A 1 69 ? -18.781 3.459 -5.625 1 71.62 69 TYR A O 1
ATOM 562 N N . LYS A 1 70 ? -17.844 2.447 -7.355 1 60.44 70 LYS A N 1
ATOM 563 C CA . LYS A 1 70 ? -16.641 3.221 -7.094 1 60.44 70 LYS A CA 1
ATOM 564 C C . LYS A 1 70 ? -16.297 4.129 -8.273 1 60.44 70 LYS A C 1
ATOM 566 O O . LYS A 1 70 ? -16.172 3.66 -9.406 1 60.44 70 LYS A O 1
ATOM 571 N N . LYS A 1 71 ? -16.719 5.203 -8.211 1 51.53 71 LYS A N 1
ATOM 572 C CA . LYS A 1 71 ? -16.359 6.195 -9.227 1 51.53 71 LYS A CA 1
ATOM 573 C C . LYS A 1 71 ? -15.109 6.965 -8.82 1 51.53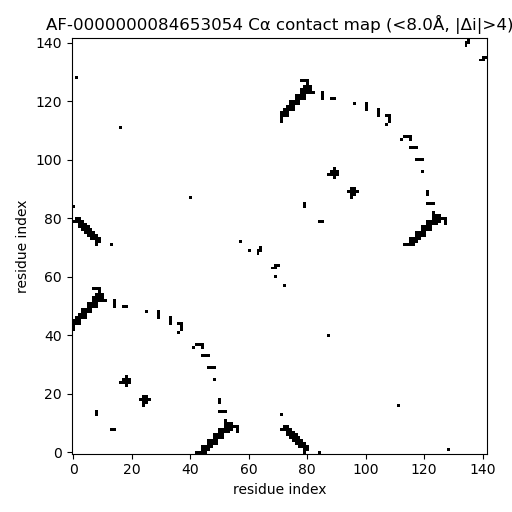 71 LYS A C 1
ATOM 575 O O . LYS A 1 71 ? -14.844 7.156 -7.637 1 51.53 71 LYS A O 1
ATOM 580 N N . MET B 1 1 ? 1.547 -11.156 -11.852 1 89.12 1 MET B N 1
ATOM 581 C CA . MET B 1 1 ? 1.141 -11.031 -10.461 1 89.12 1 MET B CA 1
ATOM 582 C C . MET B 1 1 ? 0.44 -9.695 -10.211 1 89.12 1 MET B C 1
ATOM 584 O O . MET B 1 1 ? 0.957 -8.641 -10.586 1 89.12 1 MET B O 1
ATOM 588 N N . ASP B 1 2 ? -0.82 -9.742 -9.773 1 91.44 2 ASP B N 1
ATOM 589 C CA . ASP B 1 2 ? -1.599 -8.531 -9.5 1 91.44 2 ASP B CA 1
ATOM 590 C C . ASP B 1 2 ? -1.509 -8.133 -8.031 1 91.44 2 ASP B C 1
ATOM 592 O O . ASP B 1 2 ? -1.75 -8.961 -7.145 1 91.44 2 ASP B O 1
ATOM 596 N N . ILE B 1 3 ? -1.157 -6.844 -7.82 1 94.69 3 ILE B N 1
ATOM 597 C CA . ILE B 1 3 ? -0.992 -6.324 -6.465 1 94.69 3 ILE B CA 1
ATOM 598 C C . ILE B 1 3 ? -1.707 -4.98 -6.34 1 94.69 3 ILE B C 1
ATOM 600 O O . ILE B 1 3 ? -1.654 -4.152 -7.25 1 94.69 3 ILE B O 1
ATOM 604 N N . GLN B 1 4 ? -2.432 -4.816 -5.285 1 96.25 4 GLN B N 1
ATOM 605 C CA . GLN B 1 4 ? -3.006 -3.518 -4.949 1 96.25 4 GLN B CA 1
ATOM 606 C C . GLN B 1 4 ? -2.459 -2.998 -3.623 1 96.25 4 GLN B C 1
ATOM 608 O O . GLN B 1 4 ? -2.342 -3.752 -2.656 1 96.25 4 GLN B O 1
ATOM 613 N N . ALA B 1 5 ? -2.09 -1.786 -3.594 1 96.69 5 ALA B N 1
ATOM 614 C CA . ALA B 1 5 ? -1.654 -1.147 -2.354 1 96.69 5 ALA B CA 1
ATOM 615 C C . ALA B 1 5 ? -2.543 0.043 -2.006 1 96.69 5 ALA B C 1
ATOM 617 O O . ALA B 1 5 ? -2.623 1.009 -2.768 1 96.69 5 ALA B O 1
ATOM 618 N N . ASN B 1 6 ? -3.23 -0.009 -0.912 1 96.44 6 ASN B N 1
ATOM 619 C CA . ASN B 1 6 ? -3.973 1.119 -0.358 1 96.44 6 ASN B CA 1
ATOM 620 C C . ASN B 1 6 ? -3.143 1.884 0.67 1 96.44 6 ASN B C 1
ATOM 622 O O . ASN B 1 6 ? -2.791 1.34 1.718 1 96.44 6 ASN B O 1
ATOM 626 N N . ILE B 1 7 ? -2.926 3.094 0.344 1 96.5 7 ILE B N 1
ATOM 627 C CA . ILE B 1 7 ? -2.084 3.936 1.187 1 96.5 7 ILE B CA 1
ATOM 628 C C . ILE B 1 7 ? -2.953 4.914 1.971 1 96.5 7 ILE B C 1
ATOM 630 O O . ILE B 1 7 ? -3.648 5.746 1.382 1 96.5 7 ILE B O 1
ATOM 634 N N . TYR B 1 8 ? -2.867 4.812 3.285 1 96.69 8 TYR B N 1
ATOM 635 C CA . TYR B 1 8 ? -3.664 5.664 4.16 1 96.69 8 TYR B CA 1
ATOM 636 C C . TYR B 1 8 ? -2.787 6.688 4.875 1 96.69 8 TYR B C 1
ATOM 638 O O . TYR B 1 8 ? -1.721 6.348 5.391 1 96.69 8 TYR B O 1
ATOM 646 N N . CYS B 1 9 ? -3.256 7.883 4.855 1 95.81 9 CYS B N 1
ATOM 647 C CA . CYS B 1 9 ? -2.621 8.945 5.625 1 95.81 9 CYS B CA 1
ATOM 648 C C . CYS B 1 9 ? -3.652 9.727 6.438 1 95.81 9 CYS B C 1
ATOM 650 O O . CYS B 1 9 ? -4.855 9.594 6.203 1 95.81 9 CYS B O 1
ATOM 652 N N . GLU B 1 10 ? -3.205 10.516 7.305 1 92.5 10 GLU B N 1
ATOM 653 C CA . GLU B 1 10 ? -4.094 11.156 8.266 1 92.5 10 GLU B CA 1
ATOM 654 C C . GLU B 1 10 ? -4.684 12.445 7.703 1 92.5 10 GLU B C 1
ATOM 656 O O . GLU B 1 10 ? -5.801 12.828 8.062 1 92.5 10 GLU B O 1
ATOM 661 N N . LYS B 1 11 ? -3.922 13.102 6.895 1 91.94 11 LYS B N 1
ATOM 662 C CA . LYS B 1 11 ? -4.324 14.445 6.48 1 91.94 11 LYS B CA 1
ATOM 663 C C . LYS B 1 11 ? -4.355 14.562 4.961 1 91.94 11 LYS B C 1
ATOM 665 O O . LYS B 1 11 ? -3.562 13.93 4.266 1 91.94 11 LYS B O 1
ATOM 670 N N . ASP B 1 12 ? -5.273 15.516 4.449 1 94.44 12 ASP B N 1
ATOM 671 C CA . ASP B 1 12 ? -5.355 15.789 3.02 1 94.44 12 ASP B CA 1
ATOM 672 C C . ASP B 1 12 ? -4.043 16.375 2.498 1 94.44 12 ASP B C 1
ATOM 674 O O . ASP B 1 12 ? -3.662 16.125 1.352 1 94.44 12 ASP B O 1
ATOM 678 N N . SER B 1 13 ? -3.428 17.094 3.387 1 90.75 13 SER B N 1
ATOM 679 C CA . SER B 1 13 ? -2.146 17.672 2.996 1 90.75 13 SER B CA 1
ATOM 680 C C . SER B 1 13 ? -1.114 16.578 2.709 1 90.75 13 SER B C 1
ATOM 682 O O . SER B 1 13 ? -0.342 16.688 1.753 1 90.75 13 SER B O 1
ATOM 684 N N . HIS B 1 14 ? -1.142 15.555 3.51 1 90.69 14 HIS B N 1
ATOM 685 C CA . HIS B 1 14 ? -0.243 14.422 3.281 1 90.69 14 HIS B CA 1
ATOM 686 C C . HIS B 1 14 ? -0.565 13.719 1.967 1 90.69 14 HIS B C 1
ATOM 688 O O . HIS B 1 14 ? 0.34 13.375 1.204 1 90.69 14 HIS B O 1
ATOM 694 N N . LYS B 1 15 ? -1.805 13.531 1.739 1 93.88 15 LYS B N 1
ATOM 695 C CA . LYS B 1 15 ? -2.225 12.93 0.477 1 93.88 15 LYS B CA 1
ATOM 696 C C . LYS B 1 15 ? -1.729 13.75 -0.713 1 93.88 15 LYS B C 1
ATOM 698 O O . LYS B 1 15 ? -1.24 13.188 -1.696 1 93.88 15 LYS B O 1
ATOM 703 N N . GLY B 1 16 ? -1.925 15.047 -0.597 1 92.25 16 GLY B N 1
ATOM 704 C CA . GLY B 1 16 ? -1.424 15.922 -1.647 1 92.25 16 GLY B CA 1
ATOM 705 C C . GLY B 1 16 ? 0.051 15.719 -1.938 1 92.25 16 GLY B C 1
ATOM 706 O O . GLY B 1 16 ? 0.465 15.711 -3.1 1 92.25 16 GLY B O 1
ATOM 707 N N . ILE B 1 17 ? 0.812 15.531 -0.95 1 89.12 17 ILE B N 1
ATOM 708 C CA . ILE B 1 17 ? 2.252 15.344 -1.082 1 89.12 17 ILE B CA 1
ATOM 709 C C . ILE B 1 17 ? 2.539 13.984 -1.727 1 89.12 17 ILE B C 1
ATOM 711 O O . ILE B 1 17 ? 3.385 13.883 -2.619 1 89.12 17 ILE B O 1
ATOM 715 N N . LEU B 1 18 ? 1.875 13.016 -1.298 1 91.75 18 LEU B N 1
ATOM 716 C CA . LEU B 1 18 ? 2.084 11.672 -1.818 1 91.75 18 LEU B CA 1
ATOM 717 C C . LEU B 1 18 ? 1.707 11.594 -3.293 1 91.75 18 LEU B C 1
ATOM 719 O O . LEU B 1 18 ? 2.357 10.891 -4.07 1 91.75 18 LEU B O 1
ATOM 723 N N . ILE B 1 19 ? 0.693 12.305 -3.637 1 93.75 19 ILE B N 1
ATOM 724 C CA . ILE B 1 19 ? 0.212 12.289 -5.016 1 93.75 19 ILE B CA 1
ATOM 725 C C . ILE B 1 19 ? 1.109 13.172 -5.883 1 93.75 19 ILE B C 1
ATOM 727 O O . ILE B 1 19 ? 1.53 12.758 -6.965 1 93.75 19 ILE B O 1
ATOM 731 N N . GLY B 1 20 ? 1.471 14.391 -5.309 1 90.81 20 GLY B N 1
ATOM 732 C CA . GLY B 1 20 ? 2.289 15.352 -6.027 1 90.81 20 GLY B CA 1
ATOM 733 C C . GLY B 1 20 ? 1.521 16.109 -7.094 1 90.81 20 GLY B C 1
ATOM 734 O O . GLY B 1 20 ? 0.334 15.859 -7.309 1 90.81 20 GLY B O 1
ATOM 735 N N . LYS B 1 21 ? 2.277 16.984 -7.762 1 91.94 21 LYS B N 1
ATOM 736 C CA . LYS B 1 21 ? 1.663 17.781 -8.828 1 91.94 21 LYS B CA 1
ATOM 737 C C . LYS B 1 21 ? 1.271 16.891 -10.008 1 91.94 21 LYS B C 1
ATOM 739 O O . LYS B 1 21 ? 2.111 16.188 -10.562 1 91.94 21 LYS B O 1
ATOM 744 N N . GLY B 1 22 ? -0.091 16.875 -10.258 1 93.69 22 GLY B N 1
ATOM 745 C CA . GLY B 1 22 ? -0.559 16.078 -11.391 1 93.69 22 GLY B CA 1
ATOM 746 C C . GLY B 1 22 ? -0.37 14.594 -11.195 1 93.69 22 GLY B C 1
ATOM 747 O O . GLY B 1 22 ? -0.287 13.836 -12.164 1 93.69 22 GLY B O 1
ATOM 748 N N . GLY B 1 23 ? -0.05 14.211 -10.078 1 93.75 23 GLY B N 1
ATOM 749 C CA . GLY B 1 23 ? 0.109 12.797 -9.797 1 93.75 23 GLY B CA 1
ATOM 750 C C . GLY B 1 23 ? 1.501 12.273 -10.102 1 93.75 23 GLY B C 1
ATOM 751 O O . GLY B 1 23 ? 1.711 11.07 -10.203 1 93.75 23 GLY B O 1
ATOM 752 N N . LYS B 1 24 ? 2.387 13.156 -10.266 1 92.75 24 LYS B N 1
ATOM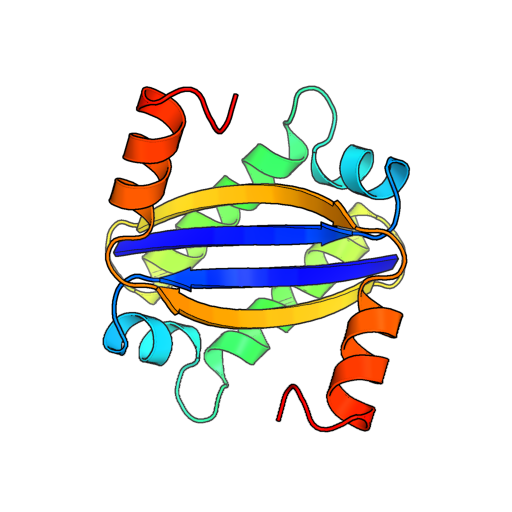 753 C CA . LYS B 1 24 ? 3.729 12.789 -10.711 1 92.75 24 LYS B CA 1
ATOM 754 C C . LYS B 1 24 ? 4.457 11.977 -9.648 1 92.75 24 LYS B C 1
ATOM 756 O O . LYS B 1 24 ? 5.137 10.992 -9.961 1 92.75 24 LYS B O 1
ATOM 761 N N . MET B 1 25 ? 4.305 12.406 -8.398 1 89.69 25 MET B N 1
ATOM 762 C CA . MET B 1 25 ? 4.992 11.703 -7.316 1 89.69 25 MET B CA 1
ATOM 763 C C . MET B 1 25 ? 4.484 10.273 -7.191 1 89.69 25 MET B C 1
ATOM 765 O O . MET B 1 25 ? 5.277 9.328 -7.141 1 89.69 25 MET B O 1
ATOM 769 N N . LEU B 1 26 ? 3.248 10.086 -7.207 1 92.81 26 LEU B N 1
ATOM 770 C CA . LEU B 1 26 ? 2.66 8.758 -7.086 1 92.81 26 LEU B CA 1
ATOM 771 C C . LEU B 1 26 ? 3.039 7.887 -8.281 1 92.81 26 LEU B C 1
ATOM 773 O O . LEU B 1 26 ? 3.312 6.695 -8.125 1 92.81 26 LEU B O 1
ATOM 777 N N . LYS B 1 27 ? 3.037 8.508 -9.43 1 94.12 27 LYS B N 1
ATOM 778 C CA . LYS B 1 27 ? 3.463 7.785 -10.625 1 94.12 27 LYS B CA 1
ATOM 779 C C . LYS B 1 27 ? 4.902 7.293 -10.484 1 94.12 27 LYS B C 1
ATOM 781 O O . LYS B 1 27 ? 5.211 6.152 -10.828 1 94.12 27 LYS B O 1
ATOM 786 N N . ASN B 1 28 ? 5.742 8.125 -9.992 1 89.75 28 ASN B N 1
ATOM 787 C CA . ASN B 1 28 ? 7.141 7.773 -9.781 1 89.75 28 ASN B CA 1
ATOM 788 C C . ASN B 1 28 ? 7.289 6.648 -8.758 1 89.75 28 ASN B C 1
ATOM 790 O O . ASN B 1 28 ? 8.023 5.688 -8.992 1 89.75 28 ASN B O 1
ATOM 794 N N . ILE B 1 29 ? 6.586 6.797 -7.684 1 88.25 29 ILE B N 1
ATOM 795 C CA . ILE B 1 29 ? 6.609 5.785 -6.633 1 88.25 29 ILE B CA 1
ATOM 796 C C . ILE B 1 29 ? 6.141 4.449 -7.195 1 88.25 29 ILE B C 1
ATOM 798 O O . ILE B 1 29 ? 6.77 3.414 -6.965 1 88.25 29 ILE B O 1
ATOM 802 N N . GLY B 1 30 ? 5.047 4.414 -7.91 1 92.44 30 GLY B N 1
ATOM 803 C CA . GLY B 1 30 ? 4.516 3.207 -8.523 1 92.44 30 GLY B CA 1
ATOM 804 C C . GLY B 1 30 ? 5.477 2.568 -9.516 1 92.44 30 GLY B C 1
ATOM 805 O O . GLY B 1 30 ? 5.668 1.351 -9.5 1 92.44 30 GLY B O 1
ATOM 806 N N . SER B 1 31 ? 6.059 3.424 -10.336 1 93.19 31 SER B N 1
ATOM 807 C CA . SER B 1 31 ? 6.988 2.92 -11.336 1 93.19 31 SER B CA 1
ATOM 808 C C . SER B 1 31 ? 8.203 2.266 -10.688 1 93.19 31 SER B C 1
ATOM 810 O O . SER B 1 31 ? 8.586 1.153 -11.062 1 93.19 31 SER B O 1
ATOM 812 N N . LEU B 1 32 ? 8.758 2.938 -9.719 1 86.5 32 LEU B N 1
ATOM 813 C CA . LEU B 1 32 ? 9.914 2.41 -9.016 1 86.5 32 LEU B CA 1
ATOM 814 C C . LEU B 1 32 ? 9.562 1.131 -8.266 1 86.5 32 LEU B C 1
ATOM 816 O O . LEU B 1 32 ? 10.32 0.16 -8.289 1 86.5 32 LEU B O 1
ATOM 820 N N . SER B 1 33 ? 8.438 1.129 -7.625 1 88.44 33 SER B N 1
ATOM 821 C CA . SER B 1 33 ? 8 -0.029 -6.848 1 88.44 33 SER B CA 1
ATOM 822 C C . SER B 1 33 ? 7.766 -1.238 -7.746 1 88.44 33 SER B C 1
ATOM 824 O O . SER B 1 33 ? 8.188 -2.35 -7.422 1 88.44 33 SER B O 1
ATOM 826 N N . ARG B 1 34 ? 7.137 -1.007 -8.828 1 92.19 34 ARG B N 1
ATOM 827 C CA . ARG B 1 34 ? 6.875 -2.082 -9.781 1 92.19 34 ARG B CA 1
ATOM 828 C C . ARG B 1 34 ? 8.172 -2.701 -10.281 1 92.19 34 ARG B C 1
ATOM 830 O O . ARG B 1 34 ? 8.312 -3.926 -10.32 1 92.19 34 ARG B O 1
ATOM 837 N N . ALA B 1 35 ? 9.047 -1.824 -10.617 1 90.25 35 ALA B N 1
ATOM 838 C CA . ALA B 1 35 ? 10.336 -2.291 -11.133 1 90.25 35 ALA B CA 1
ATOM 839 C C . ALA B 1 35 ? 11.07 -3.131 -10.086 1 90.25 35 ALA B C 1
ATOM 841 O O . ALA B 1 35 ? 11.609 -4.191 -10.406 1 90.25 35 ALA B O 1
ATOM 842 N N . GLU B 1 36 ? 11.055 -2.701 -8.883 1 85.31 36 GLU B N 1
ATOM 843 C CA . GLU B 1 36 ? 11.742 -3.418 -7.812 1 85.31 36 GLU B CA 1
ATOM 844 C C . GLU B 1 36 ? 11.078 -4.766 -7.539 1 85.31 36 GLU B C 1
ATOM 846 O O . GLU B 1 36 ? 11.766 -5.777 -7.371 1 85.31 36 GLU B O 1
ATOM 851 N N . ILE B 1 37 ? 9.766 -4.777 -7.551 1 86.12 37 ILE B N 1
ATOM 852 C CA . ILE B 1 37 ? 9.023 -6.008 -7.281 1 86.12 37 ILE B CA 1
ATOM 853 C C . ILE B 1 37 ? 9.258 -7.004 -8.414 1 86.12 37 ILE B C 1
ATOM 855 O O . ILE B 1 37 ? 9.477 -8.195 -8.172 1 86.12 37 ILE B O 1
ATOM 859 N N . GLU B 1 38 ? 9.211 -6.492 -9.594 1 91.56 38 GLU B N 1
ATOM 860 C CA . GLU B 1 38 ? 9.453 -7.359 -10.742 1 91.56 38 GLU B CA 1
ATOM 861 C C . GLU B 1 38 ? 10.859 -7.949 -10.703 1 91.56 38 GLU B C 1
ATOM 863 O O . GLU B 1 38 ? 11.055 -9.117 -11.062 1 91.56 38 GLU B O 1
ATOM 868 N N . ARG B 1 39 ? 11.781 -7.098 -10.305 1 87 39 ARG B N 1
ATOM 869 C CA . ARG B 1 39 ? 13.156 -7.562 -10.18 1 87 39 ARG B CA 1
ATOM 870 C C . ARG B 1 39 ? 13.273 -8.656 -9.125 1 87 39 ARG B C 1
ATOM 872 O O . ARG B 1 39 ? 13.945 -9.672 -9.336 1 87 39 ARG B O 1
ATOM 879 N N . LEU B 1 40 ? 12.523 -8.508 -8.109 1 77.5 40 LEU B N 1
ATOM 880 C CA . LEU B 1 40 ? 12.609 -9.438 -6.988 1 77.5 40 LEU B CA 1
ATOM 881 C C . LEU B 1 40 ? 11.891 -10.742 -7.305 1 77.5 40 LEU B C 1
ATOM 883 O O . LEU B 1 40 ? 12.344 -11.82 -6.902 1 77.5 40 LEU B O 1
ATOM 887 N N . PHE B 1 41 ? 10.805 -10.641 -8.156 1 79.06 41 PHE B N 1
ATOM 888 C CA . PHE B 1 41 ? 9.953 -11.797 -8.391 1 79.06 41 PHE B CA 1
ATOM 889 C C . PHE B 1 41 ? 10.188 -12.375 -9.781 1 79.06 41 PHE B C 1
ATOM 891 O O . PHE B 1 41 ? 9.727 -13.477 -10.086 1 79.06 41 PHE B O 1
ATOM 898 N N . ALA B 1 42 ? 10.828 -11.719 -10.484 1 87.5 42 ALA B N 1
ATOM 899 C CA . ALA B 1 42 ? 11.141 -12.125 -11.852 1 87.5 42 ALA B CA 1
ATOM 900 C C . ALA B 1 42 ? 9.867 -12.398 -12.648 1 87.5 42 ALA B C 1
ATOM 902 O O . ALA B 1 42 ? 9.773 -13.398 -13.359 1 87.5 42 ALA B O 1
ATOM 903 N N . THR B 1 43 ? 8.867 -11.688 -12.438 1 88.31 43 THR B N 1
ATOM 904 C CA . THR B 1 43 ? 7.594 -11.758 -13.141 1 88.31 43 THR B CA 1
ATOM 905 C C . THR B 1 43 ? 7.016 -10.359 -13.352 1 88.31 43 THR B C 1
ATOM 907 O O . THR B 1 43 ? 7.441 -9.398 -12.703 1 88.31 43 THR B O 1
ATOM 910 N N . LYS B 1 44 ? 6.223 -10.305 -14.367 1 93 44 LYS B N 1
ATOM 911 C CA . LYS B 1 44 ? 5.52 -9.039 -14.578 1 93 44 LYS B CA 1
ATOM 912 C C . LYS B 1 44 ? 4.516 -8.773 -13.453 1 93 44 LYS B C 1
ATOM 914 O O . LYS B 1 44 ? 3.822 -9.695 -13.008 1 93 44 LYS B O 1
ATOM 919 N N . VAL B 1 45 ? 4.461 -7.504 -13.109 1 92.44 45 VAL B N 1
ATOM 920 C CA . VAL B 1 45 ? 3.605 -7.148 -11.984 1 92.44 45 VAL B CA 1
ATOM 921 C C . VAL B 1 45 ? 2.633 -6.047 -12.398 1 92.44 45 VAL B C 1
ATOM 923 O O . VAL B 1 45 ? 3.02 -5.094 -13.078 1 92.44 45 VAL B O 1
ATOM 926 N N . PHE B 1 46 ? 1.386 -6.27 -12.234 1 93.69 46 PHE B N 1
ATOM 927 C CA . PHE B 1 46 ? 0.396 -5.199 -12.297 1 93.69 46 PHE B CA 1
ATOM 928 C C . PHE B 1 46 ? 0.166 -4.59 -10.922 1 93.69 46 PHE B C 1
ATOM 930 O O . PHE B 1 46 ? -0.352 -5.254 -10.023 1 93.69 46 PHE B O 1
ATOM 937 N N . LEU B 1 47 ? 0.583 -3.312 -10.758 1 94.44 47 LEU B N 1
ATOM 938 C CA . LEU B 1 47 ? 0.524 -2.641 -9.469 1 94.44 47 LEU B CA 1
ATOM 939 C C . LEU B 1 47 ? -0.469 -1.483 -9.5 1 94.44 47 LEU B C 1
ATOM 941 O O . LEU B 1 47 ? -0.347 -0.578 -10.328 1 94.44 47 LEU B O 1
ATOM 945 N N . GLU B 1 48 ? -1.468 -1.559 -8.656 1 94.94 48 GLU B N 1
ATOM 946 C CA . GLU B 1 48 ? -2.391 -0.443 -8.477 1 94.94 48 GLU B CA 1
ATOM 947 C C . GLU B 1 48 ? -2.186 0.231 -7.125 1 94.94 48 GLU B C 1
ATOM 949 O O . GLU B 1 48 ? -2.135 -0.441 -6.09 1 94.94 48 GLU B O 1
ATOM 954 N N . LEU B 1 49 ? -2.021 1.55 -7.145 1 95.44 49 LEU B N 1
ATOM 955 C CA . LEU B 1 49 ? -1.834 2.314 -5.914 1 95.44 49 LEU B CA 1
ATOM 956 C C . LEU B 1 49 ? -3.037 3.211 -5.645 1 95.44 49 LEU B C 1
ATOM 958 O O . LEU B 1 49 ? -3.545 3.869 -6.555 1 95.44 49 LEU B O 1
ATOM 962 N N . TRP B 1 50 ? -3.537 3.203 -4.496 1 95.06 50 TRP B N 1
ATOM 963 C CA . TRP B 1 50 ? -4.59 4.109 -4.051 1 95.06 50 TRP B CA 1
ATOM 964 C C . TRP B 1 50 ? -4.156 4.879 -2.805 1 95.06 50 TRP B C 1
ATOM 966 O O . TRP B 1 50 ? -3.568 4.305 -1.886 1 95.06 50 TRP B O 1
ATOM 976 N N . VAL B 1 51 ? -4.449 6.133 -2.836 1 96.31 51 VAL B N 1
ATOM 977 C CA . VAL B 1 51 ? -4.145 6.957 -1.671 1 96.31 51 VAL B CA 1
ATOM 978 C C . VAL B 1 51 ? -5.441 7.477 -1.053 1 96.31 51 VAL B C 1
ATOM 980 O O . VAL B 1 51 ? -6.289 8.039 -1.752 1 96.31 51 VAL B O 1
ATOM 983 N N . LYS B 1 52 ? -5.582 7.262 0.167 1 96.19 52 LYS B N 1
ATOM 984 C CA . LYS B 1 52 ? -6.793 7.672 0.874 1 96.19 52 LYS B CA 1
ATOM 985 C C . LYS B 1 52 ? -6.449 8.375 2.186 1 96.19 52 LYS B C 1
ATOM 987 O O . LYS B 1 52 ? -5.438 8.062 2.818 1 96.19 52 LYS B O 1
ATOM 992 N N . VAL B 1 53 ? -7.398 9.289 2.492 1 96.75 53 VAL B N 1
ATOM 993 C CA . VAL B 1 53 ? -7.254 9.961 3.777 1 96.75 53 VAL B CA 1
ATOM 994 C C . VAL B 1 53 ? -8.156 9.297 4.816 1 96.75 53 VAL B C 1
ATOM 996 O O . VAL B 1 53 ? -9.367 9.188 4.613 1 96.75 53 VAL B O 1
ATOM 999 N N . LYS B 1 54 ? -7.578 8.859 5.879 1 95.31 54 LYS B N 1
ATOM 1000 C CA . LYS B 1 54 ? -8.305 8.312 7.023 1 95.31 54 LYS B CA 1
ATOM 1001 C C . LYS B 1 54 ? -7.809 8.93 8.328 1 95.31 54 LYS B C 1
ATOM 1003 O O . LYS B 1 54 ? -6.855 8.43 8.938 1 95.31 54 LYS B O 1
ATOM 1008 N N . PRO B 1 55 ? -8.602 9.891 8.688 1 92.62 55 PRO B N 1
ATOM 1009 C CA . PRO B 1 55 ? -8.148 10.57 9.906 1 92.62 55 PRO B CA 1
ATOM 1010 C C . PRO B 1 55 ? -8.047 9.617 11.102 1 92.62 55 PRO B C 1
ATOM 1012 O O . PRO B 1 55 ? -8.875 8.719 11.258 1 92.62 55 PRO B O 1
ATOM 1015 N N . ASP B 1 56 ? -7.051 9.672 11.883 1 90.62 56 ASP B N 1
ATOM 1016 C CA . ASP B 1 56 ? -6.816 8.977 13.141 1 90.62 56 ASP B CA 1
ATOM 1017 C C . ASP B 1 56 ? -6.844 7.461 12.938 1 90.62 56 ASP B C 1
ATOM 1019 O O . ASP B 1 56 ? -7.383 6.727 13.773 1 90.62 56 ASP B O 1
ATOM 1023 N N . TRP B 1 57 ? -6.422 7.094 11.844 1 89.88 57 TRP B N 1
ATOM 1024 C CA . TRP B 1 57 ? -6.449 5.668 11.523 1 89.88 57 TRP B CA 1
ATOM 1025 C C . TRP B 1 57 ? -5.605 4.871 12.508 1 89.88 57 TRP B C 1
ATOM 1027 O O . TRP B 1 57 ? -5.895 3.705 12.781 1 89.88 57 TRP B O 1
ATOM 1037 N N . ARG B 1 58 ? -4.555 5.375 13.039 1 86.88 58 ARG B N 1
ATOM 1038 C CA . ARG B 1 58 ? -3.666 4.684 13.969 1 86.88 58 ARG B C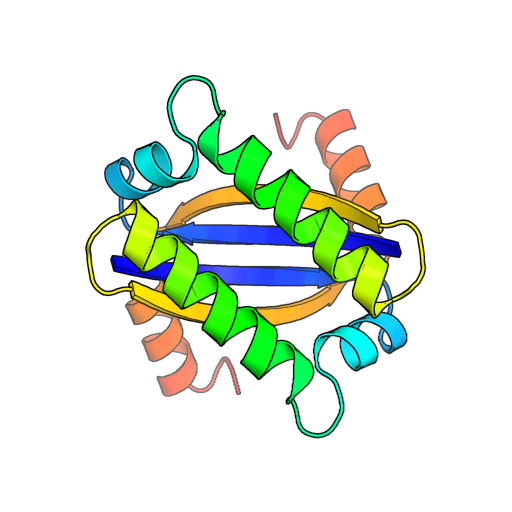A 1
ATOM 1039 C C . ARG B 1 58 ? -4.363 4.426 15.305 1 86.88 58 ARG B C 1
ATOM 1041 O O . ARG B 1 58 ? -4.242 3.34 15.875 1 86.88 58 ARG B O 1
ATOM 1048 N N . ASN B 1 59 ? -5.004 5.539 15.711 1 86.5 59 ASN B N 1
ATOM 1049 C CA . ASN B 1 59 ? -5.711 5.41 16.984 1 86.5 59 ASN B CA 1
ATOM 1050 C C . ASN B 1 59 ? -6.832 4.379 16.891 1 86.5 59 ASN B C 1
ATOM 1052 O O . ASN B 1 59 ? -7.082 3.648 17.859 1 86.5 59 ASN B O 1
ATOM 1056 N N . ASN B 1 60 ? -7.441 4.348 15.766 1 85.81 60 ASN B N 1
ATOM 1057 C CA . ASN B 1 60 ? -8.516 3.383 15.57 1 85.81 60 ASN B CA 1
ATOM 1058 C C . ASN B 1 60 ? -7.992 1.951 15.562 1 85.81 60 ASN B C 1
ATOM 1060 O O . ASN B 1 60 ? -8.578 1.067 16.188 1 85.81 60 ASN B O 1
ATOM 1064 N N . GLU B 1 61 ? -6.934 1.821 14.938 1 81.38 61 GLU B N 1
ATOM 1065 C CA . GLU B 1 61 ? -6.348 0.484 14.883 1 81.38 61 GLU B CA 1
ATOM 1066 C C . GLU B 1 61 ? -5.859 0.039 16.25 1 81.38 61 GLU B C 1
ATOM 1068 O O . GLU B 1 61 ? -6.066 -1.109 16.656 1 81.38 61 GLU B O 1
ATOM 1073 N N . PHE B 1 62 ? -5.207 0.937 16.875 1 82.75 62 PHE B N 1
ATOM 1074 C CA . PHE B 1 62 ? -4.691 0.654 18.219 1 82.75 62 PHE B CA 1
ATOM 1075 C C . PHE B 1 62 ? -5.832 0.319 19.172 1 82.75 62 PHE B C 1
ATOM 1077 O O . PHE B 1 62 ? -5.738 -0.636 19.953 1 82.75 62 PHE B O 1
ATOM 1084 N N . MET B 1 63 ? -6.77 1.076 19.016 1 83.38 63 MET B N 1
ATOM 1085 C CA . MET B 1 63 ? -7.938 0.846 19.875 1 83.38 63 MET B CA 1
ATOM 1086 C C . MET B 1 63 ? -8.57 -0.51 19.578 1 83.38 63 MET B C 1
ATOM 1088 O O . MET B 1 63 ? -8.969 -1.229 20.484 1 83.38 63 MET B O 1
ATOM 1092 N N . LEU B 1 64 ? -8.648 -0.824 18.328 1 82.19 64 LEU B N 1
ATOM 1093 C CA . LEU B 1 64 ? -9.211 -2.104 17.906 1 82.19 64 LEU B CA 1
ATOM 1094 C C . LEU B 1 64 ? -8.367 -3.264 18.438 1 82.19 64 LEU B C 1
ATOM 1096 O O . LEU B 1 64 ? -8.914 -4.273 18.891 1 82.19 64 LEU B O 1
ATOM 1100 N N . LYS B 1 65 ? -7.094 -3.121 18.312 1 82.62 65 LYS B N 1
ATOM 1101 C CA . LYS B 1 65 ? -6.188 -4.145 18.828 1 82.62 65 LYS B CA 1
ATOM 1102 C C . LYS B 1 65 ? -6.328 -4.289 20.344 1 82.62 65 LYS B C 1
ATOM 1104 O O . LYS B 1 65 ? -6.379 -5.406 20.859 1 82.62 65 LYS B O 1
ATOM 1109 N N . MET B 1 66 ? -6.422 -3.162 20.938 1 85.75 66 MET B N 1
ATOM 1110 C CA . MET B 1 66 ? -6.551 -3.152 22.391 1 85.75 66 MET B CA 1
ATOM 1111 C C . MET B 1 66 ? -7.855 -3.807 22.828 1 85.75 66 MET B C 1
ATOM 1113 O O . MET B 1 66 ? -7.906 -4.477 23.875 1 85.75 66 MET B O 1
ATOM 1117 N N . LEU B 1 67 ? -8.734 -3.707 21.953 1 84.38 67 LEU B N 1
ATOM 1118 C CA . LEU B 1 67 ? -10.047 -4.266 22.25 1 84.38 67 LEU B CA 1
ATOM 1119 C C . LEU B 1 67 ? -10.125 -5.734 21.844 1 84.38 67 LEU B C 1
ATOM 1121 O O . LEU B 1 67 ? -11.102 -6.418 22.141 1 84.38 67 LEU B O 1
ATOM 1125 N N . GLY B 1 68 ? -9.102 -6.176 21.188 1 75 68 GLY B N 1
ATOM 1126 C CA . GLY B 1 68 ? -8.984 -7.586 20.859 1 75 68 GLY B CA 1
ATOM 1127 C C . GLY B 1 68 ? -9.609 -7.938 19.531 1 75 68 GLY B C 1
ATOM 1128 O O . GLY B 1 68 ? -9.906 -9.102 19.25 1 75 68 GLY B O 1
ATOM 1129 N N . TYR B 1 69 ? -10.023 -7.051 18.797 1 69.5 69 TYR B N 1
ATOM 1130 C CA . TYR B 1 69 ? -10.641 -7.367 17.516 1 69.5 69 TYR B CA 1
ATOM 1131 C C . TYR B 1 69 ? -9.586 -7.762 16.5 1 69.5 69 TYR B C 1
ATOM 1133 O O . TYR B 1 69 ? -9.875 -8.508 15.555 1 69.5 69 TYR B O 1
ATOM 1141 N N . LYS B 1 70 ? -8.492 -7.062 16.453 1 61.31 70 LYS B N 1
ATOM 1142 C CA . LYS B 1 70 ? -7.484 -7.465 15.469 1 61.31 70 LYS B CA 1
ATOM 1143 C C . LYS B 1 70 ? -6.309 -8.164 16.141 1 61.31 70 LYS B C 1
ATOM 1145 O O . LYS B 1 70 ? -5.648 -7.582 17.016 1 61.31 70 LYS B O 1
ATOM 1150 N N . LYS B 1 71 ? -6.344 -9.359 16.312 1 52.72 71 LYS B N 1
ATOM 1151 C CA . LYS B 1 71 ? -5.219 -10.172 16.766 1 52.72 71 LYS B CA 1
ATOM 1152 C C . LYS B 1 71 ? -4.352 -10.609 15.594 1 52.72 71 LYS B C 1
ATOM 1154 O O . LYS B 1 71 ? -4.848 -10.805 14.484 1 52.72 71 LYS B O 1
#